Protein AF-A0A0J6JYM8-F1 (afdb_monomer)

Secondary structure (DSSP, 8-state):
--S---PPPTT-EEEEEEGGG-TTSEEEEEEE--SSSPPP-GGG---TTTTTTEEEEE---TTSS--EEEEEE--TT--EEEEEETGGGEEEEEES-BSPPBTTB--B-

Sequence (109 aa):
GWGHQFIPRIGQEVLVDFIEGDIDRPVITGVLYNGSHATPDFSGAGALPANKTLSGIKSKEHQGGQYNELLFDDTPGEVRAKLSSEPGKTQLNQGFLTQPRSNGKAEPR

Radius of gyration: 16.93 Å; Cα contacts (8 Å, |Δi|>4): 180; chains: 1; bounding box: 34×29×48 Å

Solvent-accessible surface area (backbone atoms only — not comparable to full-atom values): 6788 Å² total; per-residue (Å²): 140,87,86,88,87,84,80,90,55,95,90,63,48,64,42,74,46,39,61,96,70,35,84,91,42,70,41,81,79,47,76,54,70,45,96,89,46,63,73,83,42,61,85,81,30,48,42,80,78,48,39,67,49,55,48,74,50,74,58,68,42,84,99,58,88,46,35,40,35,42,40,37,35,66,42,89,97,43,47,28,41,36,4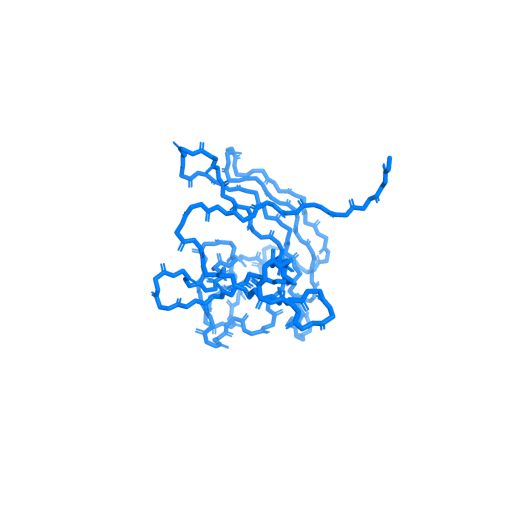2,36,34,54,72,89,67,43,70,52,77,47,72,51,54,52,49,69,48,39,71,63,42,61,52,79,104

pLDDT: mean 95.93, std 2.63, range [81.5, 98.69]

Mean predicted aligned error: 3.26 Å

Foldseek 3Di:
DDDDDDDDDPPWDFDWDAVVRDPVRIDTDGTDADPVRHDDPPPVAAHPPQQVQKDWDWAADDVDGWIWIWIFGRQVPQTKIKTFTRVVTDIDIDGFAFDRDHSNDTHGD

Nearest PDB structures (foldseek):
  3alx-assembly1_A  TM=2.960E-01  e=2.573E+00  Measles morbillivirus
  1rdq-assembly1_E  TM=3.920E-01  e=6.333E+00  Mus musculus

Structure 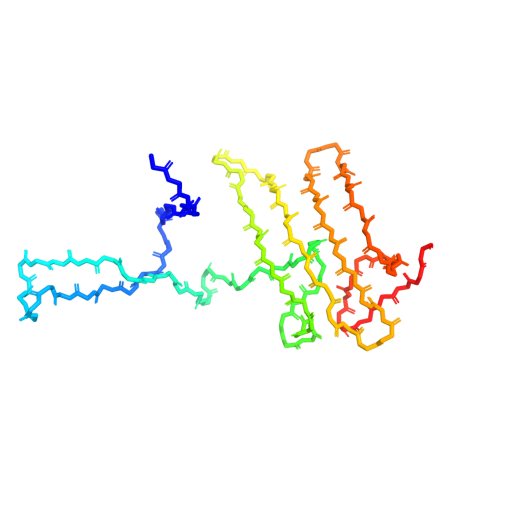(mmCIF, N/CA/C/O backbone):
data_AF-A0A0J6JYM8-F1
#
_entry.id   AF-A0A0J6JYM8-F1
#
loop_
_atom_site.group_PDB
_atom_site.id
_atom_site.type_symbol
_atom_site.label_atom_id
_atom_site.label_alt_id
_atom_site.label_comp_id
_atom_site.label_asym_id
_atom_site.label_entity_id
_atom_site.label_seq_id
_atom_site.pdbx_PDB_ins_code
_atom_site.Cartn_x
_atom_site.Cartn_y
_atom_site.Cartn_z
_atom_site.occupancy
_atom_site.B_iso_or_equiv
_atom_site.auth_seq_id
_atom_site.auth_comp_id
_atom_site.auth_asym_id
_atom_site.auth_atom_id
_atom_site.pdbx_PDB_model_num
ATOM 1 N N . GLY A 1 1 ? -9.375 9.719 -18.866 1.00 81.50 1 GLY A N 1
ATOM 2 C CA . GLY A 1 1 ? -9.301 8.329 -18.371 1.00 81.50 1 GLY A CA 1
ATOM 3 C C . GLY A 1 1 ? -9.860 8.254 -16.962 1.00 81.50 1 GLY A C 1
ATOM 4 O O . GLY A 1 1 ? -10.151 9.299 -16.395 1.00 81.50 1 GLY A O 1
ATOM 5 N N . TRP A 1 2 ? -10.018 7.048 -16.421 1.00 91.56 2 TRP A N 1
ATOM 6 C CA . TRP A 1 2 ? -10.512 6.752 -15.068 1.00 91.56 2 TRP A CA 1
ATOM 7 C C . TRP A 1 2 ? -9.735 5.543 -14.509 1.00 91.56 2 TRP A C 1
ATOM 9 O O . TRP A 1 2 ? -9.230 4.748 -15.299 1.00 91.56 2 TRP A O 1
ATOM 19 N N . GLY A 1 3 ? -9.596 5.414 -13.184 1.00 92.88 3 GLY A N 1
ATOM 20 C CA . GLY A 1 3 ? -8.859 4.310 -12.546 1.00 92.88 3 GLY A CA 1
ATOM 21 C C . GLY A 1 3 ? -8.100 4.725 -11.280 1.00 92.88 3 GLY A C 1
ATOM 22 O O . GLY A 1 3 ? -8.289 5.829 -10.772 1.00 92.88 3 GLY A O 1
ATOM 23 N N . HIS A 1 4 ? -7.237 3.836 -10.780 1.00 92.19 4 HIS A N 1
ATOM 24 C CA . HIS A 1 4 ? -6.276 4.127 -9.712 1.00 92.19 4 HIS A CA 1
ATOM 25 C C . HIS A 1 4 ? -4.884 4.354 -10.317 1.00 92.19 4 HIS A C 1
ATOM 27 O O . HIS A 1 4 ? -4.530 3.719 -11.307 1.00 92.19 4 HIS A O 1
ATOM 33 N N . GLN A 1 5 ? -4.089 5.249 -9.729 1.00 94.19 5 GLN A N 1
ATOM 34 C CA . GLN A 1 5 ? -2.730 5.527 -10.189 1.00 94.19 5 GLN A CA 1
ATOM 35 C C . GLN A 1 5 ? -1.789 5.662 -8.993 1.00 94.19 5 GLN A C 1
ATOM 37 O O . GLN A 1 5 ? -1.984 6.519 -8.132 1.00 94.19 5 GLN A O 1
ATOM 42 N N . PHE A 1 6 ? -0.740 4.842 -8.980 1.00 92.19 6 PHE A N 1
ATOM 43 C CA . PHE A 1 6 ? 0.376 4.941 -8.045 1.00 92.19 6 PHE A CA 1
ATOM 44 C C . PHE A 1 6 ? 1.668 5.074 -8.840 1.00 92.19 6 PHE A C 1
ATOM 46 O O . PHE A 1 6 ? 1.929 4.284 -9.742 1.00 92.19 6 PHE A O 1
ATOM 53 N N . ILE A 1 7 ? 2.468 6.085 -8.510 1.00 95.50 7 ILE A N 1
ATOM 54 C CA . ILE A 1 7 ? 3.778 6.305 -9.126 1.00 95.50 7 ILE A CA 1
ATOM 55 C C . ILE A 1 7 ? 4.836 5.797 -8.138 1.00 95.50 7 ILE A C 1
ATOM 57 O O . ILE A 1 7 ? 4.878 6.319 -7.016 1.00 95.50 7 ILE A O 1
ATOM 61 N N . PRO A 1 8 ? 5.675 4.810 -8.514 1.00 96.44 8 PRO A N 1
ATOM 62 C CA . PRO A 1 8 ? 6.805 4.389 -7.692 1.00 96.44 8 PRO A CA 1
ATOM 63 C C . PRO A 1 8 ? 7.713 5.575 -7.345 1.00 96.44 8 PRO A C 1
ATOM 65 O O . PRO A 1 8 ? 7.975 6.447 -8.174 1.00 96.44 8 PRO A O 1
ATOM 68 N N . ARG A 1 9 ? 8.192 5.626 -6.103 1.00 95.94 9 ARG A N 1
ATOM 69 C CA . ARG A 1 9 ? 9.094 6.667 -5.597 1.00 95.94 9 ARG A CA 1
ATOM 70 C C . ARG A 1 9 ? 10.529 6.163 -5.546 1.00 95.94 9 ARG A C 1
ATOM 72 O O . ARG A 1 9 ? 10.774 4.971 -5.379 1.00 95.94 9 ARG A O 1
ATOM 79 N N . ILE A 1 10 ? 11.474 7.101 -5.631 1.00 96.25 10 ILE A N 1
ATOM 80 C CA . ILE A 1 10 ? 12.912 6.826 -5.520 1.00 96.25 10 ILE A CA 1
ATOM 81 C C . ILE A 1 10 ? 13.188 5.997 -4.258 1.00 96.25 10 ILE A C 1
ATOM 83 O O . ILE A 1 10 ? 12.734 6.350 -3.170 1.00 96.25 10 ILE A O 1
ATOM 87 N N . GLY A 1 11 ? 13.937 4.907 -4.431 1.00 95.94 11 GLY A N 1
ATOM 88 C CA . GLY A 1 11 ? 14.309 3.970 -3.372 1.00 95.94 11 GLY A CA 1
ATOM 89 C C . GLY A 1 11 ? 13.398 2.747 -3.255 1.00 95.94 11 GLY A C 1
ATOM 90 O O . GLY A 1 11 ? 13.844 1.739 -2.712 1.00 95.94 11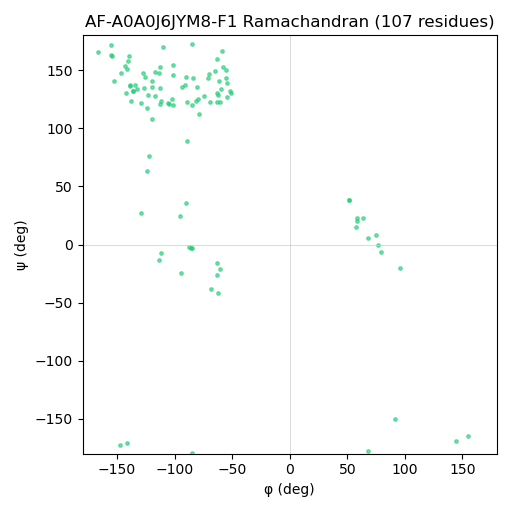 GLY A O 1
ATOM 91 N N . GLN A 1 12 ? 12.168 2.792 -3.781 1.00 97.62 12 GLN A N 1
ATOM 92 C CA . GLN A 1 12 ? 11.268 1.637 -3.741 1.00 97.62 12 GLN A CA 1
ATOM 93 C C . GLN A 1 12 ? 11.739 0.525 -4.681 1.00 97.62 12 GLN A C 1
ATOM 95 O O . GLN A 1 12 ? 12.224 0.788 -5.781 1.00 97.62 12 GLN A O 1
ATOM 100 N N . GLU A 1 13 ? 11.550 -0.720 -4.250 1.00 98.38 13 GLU A N 1
ATOM 101 C CA . GLU A 1 13 ? 11.809 -1.897 -5.075 1.00 98.38 13 GLU A CA 1
ATOM 102 C C . GLU A 1 13 ? 10.633 -2.149 -6.018 1.00 98.38 13 GLU A C 1
ATOM 104 O O . GLU A 1 13 ? 9.467 -2.075 -5.617 1.00 98.38 13 GLU A O 1
ATOM 109 N N . VAL A 1 14 ? 10.942 -2.435 -7.281 1.00 98.31 14 VAL A N 1
ATOM 110 C CA . VAL A 1 14 ? 9.953 -2.651 -8.337 1.00 98.31 14 VAL A CA 1
ATOM 111 C C . VAL A 1 14 ? 10.199 -3.971 -9.048 1.00 98.31 14 VAL A C 1
ATOM 113 O O . VAL A 1 14 ? 11.342 -4.391 -9.221 1.00 98.31 14 VAL A O 1
ATOM 116 N N . LEU A 1 15 ? 9.114 -4.597 -9.496 1.00 98.12 15 LEU A N 1
ATOM 117 C CA . LEU A 1 15 ? 9.171 -5.707 -10.435 1.00 98.12 15 LEU A CA 1
ATOM 118 C C . LEU A 1 15 ? 9.239 -5.134 -11.854 1.00 98.12 15 LEU A C 1
ATOM 120 O O . LEU A 1 15 ? 8.339 -4.398 -12.269 1.00 98.12 15 LEU A O 1
ATOM 124 N N . VAL A 1 16 ? 10.309 -5.466 -12.575 1.00 98.31 16 VAL A N 1
ATOM 125 C CA . VAL A 1 16 ? 10.473 -5.143 -13.995 1.00 98.31 16 VAL A CA 1
ATOM 126 C C . VAL A 1 16 ? 10.192 -6.399 -14.804 1.00 98.31 16 VAL A C 1
ATOM 128 O O . VAL A 1 16 ? 10.803 -7.439 -14.569 1.00 98.31 16 VAL A O 1
ATOM 131 N N . ASP A 1 17 ? 9.264 -6.278 -15.740 1.00 98.44 17 ASP A N 1
ATOM 132 C CA . ASP A 1 17 ? 8.989 -7.265 -16.777 1.00 98.44 17 ASP A CA 1
ATOM 133 C C . ASP A 1 17 ? 9.427 -6.710 -18.139 1.00 98.44 17 ASP A C 1
ATOM 135 O O . ASP A 1 17 ? 9.761 -5.529 -18.262 1.00 98.44 17 ASP A O 1
ATOM 139 N N . PHE A 1 18 ? 9.432 -7.547 -19.167 1.00 98.69 18 PHE A N 1
ATOM 140 C CA . PHE A 1 18 ? 9.929 -7.215 -20.496 1.00 98.69 18 PHE A CA 1
ATOM 141 C C . PHE A 1 18 ? 8.883 -7.576 -21.546 1.00 98.69 18 PHE A C 1
ATOM 143 O O . PHE A 1 18 ? 8.450 -8.725 -21.645 1.00 98.69 18 PHE A O 1
ATOM 150 N N . ILE A 1 19 ? 8.451 -6.591 -22.337 1.00 98.44 19 ILE A N 1
ATOM 151 C CA . ILE A 1 19 ? 7.394 -6.798 -23.335 1.00 98.44 19 ILE A CA 1
ATOM 152 C C . ILE A 1 19 ? 7.886 -7.811 -24.373 1.00 98.44 19 ILE A C 1
ATOM 154 O O . ILE A 1 19 ? 8.917 -7.596 -25.000 1.00 98.44 19 ILE A O 1
ATOM 158 N N . GLU A 1 20 ? 7.146 -8.913 -24.548 1.00 98.06 20 GLU A N 1
ATOM 159 C CA . GLU A 1 20 ? 7.525 -10.037 -25.429 1.00 98.06 20 GLU A CA 1
ATOM 160 C C . GLU A 1 20 ? 8.879 -10.684 -25.058 1.00 98.06 20 GLU A C 1
ATOM 162 O O . GLU A 1 20 ? 9.487 -11.371 -25.874 1.00 98.06 20 GLU A O 1
ATOM 167 N N . GLY A 1 21 ? 9.348 -10.488 -23.819 1.00 97.81 21 GLY A N 1
ATOM 168 C CA . GLY A 1 21 ? 10.653 -10.964 -23.352 1.00 97.81 21 GLY A CA 1
ATOM 169 C C . GLY A 1 21 ? 11.847 -10.156 -23.873 1.00 97.81 21 GLY A C 1
ATOM 170 O O . GLY A 1 21 ? 12.987 -10.571 -23.669 1.00 97.81 21 GLY A O 1
ATOM 171 N N . ASP A 1 22 ? 11.609 -9.022 -24.536 1.00 98.44 22 ASP A N 1
ATOM 172 C CA . ASP A 1 22 ? 12.657 -8.153 -25.068 1.00 98.44 22 ASP A CA 1
ATOM 173 C C . ASP A 1 22 ? 13.271 -7.286 -23.958 1.00 98.44 22 ASP A C 1
ATOM 175 O O . ASP A 1 22 ? 12.620 -6.387 -23.415 1.00 98.44 22 ASP A O 1
ATOM 179 N N . ILE A 1 23 ? 14.543 -7.545 -23.635 1.00 98.06 23 ILE A N 1
ATOM 180 C CA . ILE A 1 23 ? 15.276 -6.851 -22.566 1.00 98.06 23 ILE A CA 1
ATOM 181 C C . ILE A 1 23 ? 15.399 -5.338 -22.797 1.00 98.06 23 ILE A C 1
ATOM 183 O O . ILE A 1 23 ? 15.569 -4.586 -21.836 1.00 98.06 23 ILE A O 1
ATOM 187 N N . ASP A 1 24 ? 15.253 -4.885 -24.044 1.00 98.44 24 ASP A N 1
ATOM 188 C CA . ASP A 1 24 ? 15.301 -3.471 -24.413 1.00 98.44 24 ASP A CA 1
ATOM 189 C C . ASP A 1 24 ? 13.939 -2.769 -24.239 1.00 98.44 24 ASP A C 1
ATOM 191 O O . ASP A 1 24 ? 13.825 -1.552 -24.420 1.00 98.44 24 ASP A O 1
ATOM 195 N N . ARG A 1 25 ? 12.890 -3.507 -23.846 1.00 98.44 25 ARG A N 1
ATOM 196 C CA . ARG A 1 25 ? 11.521 -2.999 -23.644 1.00 98.44 25 ARG A CA 1
ATOM 197 C C . ARG A 1 25 ? 11.006 -3.286 -22.225 1.00 98.44 25 ARG A C 1
ATOM 199 O O . ARG A 1 25 ? 10.009 -4.001 -22.066 1.00 98.44 25 ARG A O 1
ATOM 206 N N . PRO A 1 26 ? 11.646 -2.725 -21.183 1.00 98.44 26 PRO A N 1
ATOM 207 C CA . PRO A 1 26 ? 11.231 -2.937 -19.803 1.00 98.44 26 PRO A CA 1
ATOM 208 C C . PRO A 1 26 ? 9.899 -2.242 -19.483 1.00 98.44 26 PRO A C 1
ATOM 210 O O . PRO A 1 26 ? 9.611 -1.140 -19.957 1.00 98.44 26 PRO A O 1
ATOM 213 N N . VAL A 1 27 ? 9.115 -2.854 -18.599 1.00 98.06 27 VAL A N 1
ATOM 214 C CA . VAL A 1 27 ? 7.880 -2.307 -18.032 1.00 98.06 27 VAL A CA 1
ATOM 215 C C . VAL A 1 27 ? 7.805 -2.613 -16.537 1.00 98.06 27 VAL A C 1
ATOM 217 O O . VAL A 1 27 ? 8.093 -3.720 -16.095 1.00 98.06 27 VAL A O 1
ATOM 220 N N . ILE A 1 28 ? 7.412 -1.624 -15.732 1.00 97.88 28 ILE A N 1
ATOM 221 C CA . ILE A 1 28 ? 7.177 -1.832 -14.298 1.00 97.88 28 ILE A CA 1
ATOM 222 C C . ILE A 1 28 ? 5.785 -2.433 -14.112 1.00 97.88 28 ILE A C 1
ATOM 224 O O . ILE A 1 28 ? 4.792 -1.832 -14.523 1.00 97.88 28 ILE A O 1
ATOM 228 N N . THR A 1 29 ? 5.710 -3.588 -13.455 1.00 96.62 29 THR A N 1
ATOM 229 C CA . THR A 1 29 ? 4.456 -4.335 -13.241 1.00 96.62 29 THR A CA 1
ATOM 230 C C . THR A 1 29 ? 4.030 -4.397 -11.776 1.00 96.62 29 THR A C 1
ATOM 232 O O . THR A 1 29 ? 2.877 -4.711 -11.485 1.00 96.62 29 THR A O 1
ATOM 235 N N . GLY A 1 30 ? 4.917 -4.046 -10.840 1.00 96.19 30 GLY A N 1
ATOM 236 C CA . GLY A 1 30 ? 4.601 -4.031 -9.414 1.00 96.19 30 GLY A CA 1
ATOM 237 C C . GLY A 1 30 ? 5.628 -3.294 -8.559 1.00 96.19 30 GLY A C 1
ATOM 238 O O . GLY A 1 30 ? 6.741 -3.012 -8.999 1.00 96.19 30 GLY A O 1
ATOM 239 N N . VAL A 1 31 ? 5.240 -2.998 -7.318 1.00 96.94 31 VAL A N 1
ATOM 240 C CA . VAL A 1 31 ? 6.100 -2.437 -6.264 1.00 96.94 31 VAL A CA 1
ATOM 241 C C . VAL A 1 31 ? 6.118 -3.423 -5.101 1.00 96.94 31 VAL A C 1
ATOM 243 O O . VAL A 1 31 ? 5.066 -3.940 -4.721 1.00 96.94 31 VAL A O 1
ATOM 246 N N . LEU A 1 32 ? 7.297 -3.682 -4.545 1.00 97.06 32 LEU A N 1
ATOM 247 C CA . LEU A 1 32 ? 7.511 -4.676 -3.497 1.00 97.06 32 LEU A CA 1
ATOM 248 C C . LEU A 1 32 ? 7.912 -4.010 -2.176 1.00 97.06 32 LEU A C 1
ATOM 250 O O . LEU A 1 32 ? 8.584 -2.977 -2.152 1.00 97.06 32 LEU A O 1
ATOM 254 N N . TYR A 1 33 ? 7.499 -4.630 -1.070 1.00 96.94 33 TYR A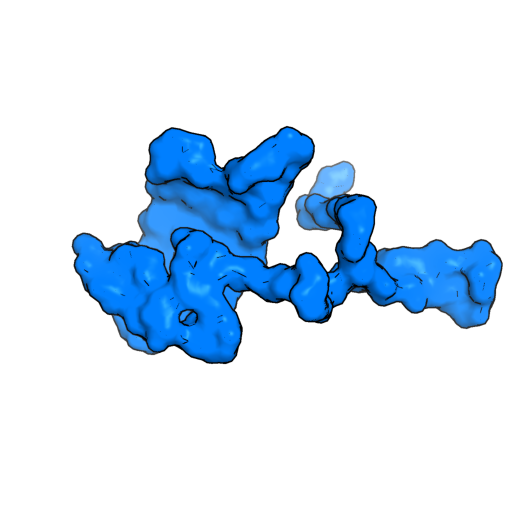 N 1
ATOM 255 C CA . TYR A 1 33 ? 7.999 -4.306 0.264 1.00 96.94 33 TYR A CA 1
ATOM 256 C C . TYR A 1 33 ? 9.219 -5.171 0.587 1.00 96.94 33 TYR A C 1
ATO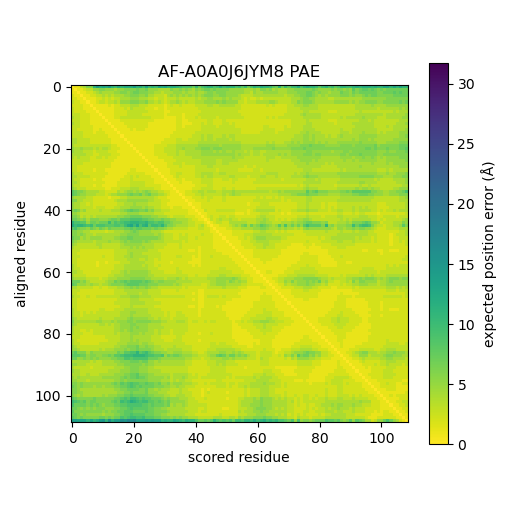M 258 O O . TYR A 1 33 ? 9.264 -6.347 0.232 1.00 96.94 33 TYR A O 1
ATOM 266 N N . ASN A 1 34 ? 10.187 -4.599 1.297 1.00 96.88 34 ASN A N 1
ATOM 267 C CA . ASN A 1 34 ? 11.430 -5.260 1.692 1.00 96.88 34 ASN A CA 1
ATOM 268 C C . ASN A 1 34 ? 11.925 -4.737 3.056 1.00 96.88 34 ASN A C 1
ATOM 270 O O . ASN A 1 34 ? 11.233 -3.975 3.729 1.00 96.88 34 ASN A O 1
ATOM 274 N N . GLY A 1 35 ? 13.128 -5.134 3.485 1.00 94.19 35 GLY A N 1
ATOM 275 C CA . GLY A 1 35 ? 13.681 -4.739 4.790 1.00 94.19 35 GLY A CA 1
ATOM 276 C C . GLY A 1 35 ? 13.927 -3.232 4.965 1.00 94.19 35 GLY A C 1
ATOM 277 O O . GLY A 1 35 ? 13.886 -2.738 6.089 1.00 94.19 35 GLY A O 1
ATOM 278 N N . SER A 1 36 ? 14.153 -2.489 3.879 1.00 94.50 36 SER A N 1
ATOM 279 C CA . SER A 1 36 ? 14.326 -1.027 3.906 1.00 94.50 36 SER A CA 1
ATOM 280 C C . SER A 1 36 ? 13.023 -0.268 3.631 1.00 94.50 36 SER A C 1
ATOM 282 O O . SER A 1 36 ? 12.872 0.871 4.064 1.00 94.50 36 SER A O 1
ATOM 284 N N . HIS A 1 37 ? 12.075 -0.900 2.938 1.00 94.25 37 HIS A N 1
ATOM 285 C CA . HIS A 1 37 ? 10.739 -0.391 2.637 1.00 94.25 37 HIS A CA 1
ATOM 286 C C . HIS A 1 37 ? 9.700 -1.369 3.178 1.00 94.25 37 HIS A C 1
ATOM 288 O O . HIS A 1 37 ? 9.117 -2.154 2.431 1.00 94.25 37 HIS A O 1
ATOM 294 N N . ALA A 1 38 ? 9.504 -1.338 4.496 1.00 94.31 38 ALA A N 1
ATOM 295 C CA . ALA A 1 38 ? 8.587 -2.238 5.181 1.00 94.31 38 ALA A CA 1
ATOM 296 C C . ALA A 1 38 ? 7.127 -2.032 4.742 1.00 94.31 38 ALA A C 1
ATOM 298 O O . ALA A 1 38 ? 6.740 -0.975 4.233 1.00 94.31 38 ALA A O 1
ATOM 299 N N . THR A 1 39 ? 6.306 -3.054 4.980 1.00 95.44 39 THR A N 1
ATOM 300 C CA . THR A 1 39 ? 4.853 -2.989 4.786 1.00 95.44 39 THR A CA 1
ATOM 301 C C . THR A 1 39 ? 4.225 -1.865 5.619 1.00 95.44 39 THR A C 1
ATOM 303 O O . THR A 1 39 ? 4.750 -1.557 6.691 1.00 95.44 39 THR A O 1
ATOM 306 N N . PRO A 1 40 ? 3.080 -1.295 5.202 1.00 94.00 40 PRO A N 1
ATOM 307 C CA . PRO A 1 40 ? 2.435 -0.211 5.929 1.00 94.00 40 PRO A CA 1
ATOM 308 C C . PRO A 1 40 ? 2.044 -0.609 7.355 1.00 94.00 40 PRO A C 1
ATOM 310 O O . PRO A 1 40 ? 1.411 -1.639 7.585 1.00 94.00 40 PRO A O 1
ATOM 313 N N . ASP A 1 41 ? 2.364 0.261 8.303 1.00 93.25 41 ASP A N 1
ATOM 314 C CA . ASP A 1 41 ? 1.847 0.265 9.666 1.00 93.25 41 ASP A CA 1
ATOM 315 C C . ASP A 1 41 ? 0.562 1.109 9.719 1.00 93.25 41 ASP A C 1
ATOM 317 O O . ASP A 1 41 ? 0.576 2.333 9.902 1.00 93.25 41 ASP A O 1
ATOM 321 N N . PHE A 1 42 ? -0.589 0.481 9.486 1.00 95.62 42 PHE A N 1
ATOM 322 C CA . PHE A 1 42 ? -1.847 1.225 9.458 1.00 95.62 42 PHE A CA 1
ATOM 323 C C . PHE A 1 42 ? -2.144 1.906 10.800 1.00 95.62 42 PHE A C 1
ATOM 325 O O . PHE A 1 42 ? -1.899 1.356 11.871 1.00 95.62 42 PHE A O 1
ATOM 332 N N . SER A 1 43 ? -2.676 3.128 10.747 1.00 92.44 43 SER A N 1
ATOM 333 C CA . SER A 1 43 ? -2.906 4.002 11.907 1.00 92.44 43 SER A CA 1
ATOM 334 C C . SER A 1 43 ? -1.654 4.332 12.736 1.00 92.44 43 SER A C 1
ATOM 336 O O . SER A 1 43 ? -1.790 4.799 13.866 1.00 92.44 43 SER A O 1
ATOM 338 N N . GLY A 1 44 ? -0.449 4.077 12.208 1.00 91.19 44 GLY A N 1
ATOM 339 C CA . GLY A 1 44 ? 0.812 4.267 12.933 1.00 91.19 44 GLY A CA 1
ATOM 340 C C . GLY A 1 44 ? 0.956 3.359 14.159 1.00 91.19 44 GLY A C 1
ATOM 341 O O . GLY A 1 44 ? 1.664 3.713 15.100 1.00 91.19 44 GLY A O 1
ATOM 342 N N . ALA A 1 45 ? 0.238 2.229 14.192 1.00 91.19 45 ALA A N 1
ATOM 343 C CA . ALA A 1 45 ? 0.208 1.321 15.330 1.00 91.19 45 ALA A CA 1
ATOM 344 C C . ALA A 1 45 ? 0.309 -0.143 14.883 1.00 91.19 45 ALA A C 1
ATOM 346 O O . ALA A 1 45 ? -0.430 -0.606 14.016 1.00 91.19 45 ALA A O 1
ATOM 347 N N . GLY A 1 46 ? 1.201 -0.887 15.540 1.00 88.75 46 GLY A N 1
ATOM 348 C CA . GLY A 1 46 ? 1.436 -2.300 15.260 1.00 88.75 46 GLY A CA 1
ATOM 349 C C . GLY A 1 46 ? 2.075 -2.562 13.893 1.00 88.75 46 GLY A C 1
ATOM 350 O O . GLY A 1 46 ? 2.425 -1.654 13.146 1.00 88.75 46 GLY A O 1
ATOM 351 N N . ALA A 1 47 ? 2.260 -3.842 13.586 1.00 92.94 47 ALA A N 1
ATOM 352 C CA . ALA A 1 47 ? 2.855 -4.304 12.340 1.00 92.94 47 ALA A CA 1
ATOM 353 C C . ALA A 1 47 ? 2.390 -5.732 12.026 1.00 92.94 47 ALA A C 1
ATOM 355 O O . ALA A 1 47 ? 1.754 -6.409 12.847 1.00 92.94 47 ALA A O 1
ATOM 356 N N . LEU A 1 48 ? 2.729 -6.211 10.833 1.00 94.69 48 LEU A N 1
ATOM 357 C CA . LEU A 1 48 ? 2.643 -7.633 10.522 1.00 94.69 48 LEU A CA 1
ATOM 358 C C . LEU A 1 48 ? 3.635 -8.440 11.387 1.00 94.69 48 LEU A C 1
ATOM 360 O O . LEU A 1 48 ? 4.685 -7.920 11.762 1.00 94.69 48 LEU A O 1
ATOM 364 N N . PRO A 1 49 ? 3.317 -9.707 11.718 1.00 95.56 49 PRO A N 1
ATOM 365 C CA . PRO A 1 49 ? 2.1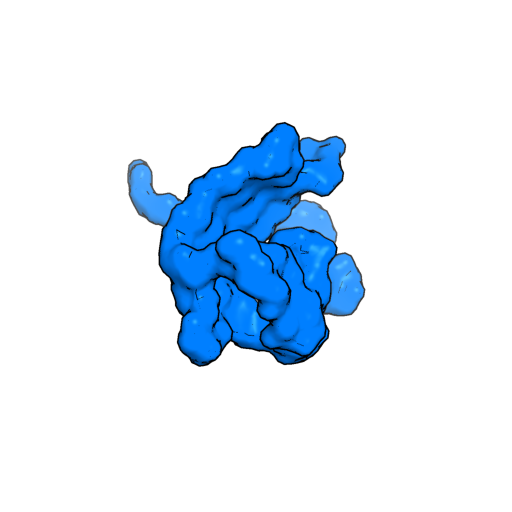13 -10.450 11.327 1.00 95.56 49 PRO A CA 1
ATOM 366 C C . PRO A 1 49 ? 0.905 -10.216 12.250 1.00 95.56 49 PRO A C 1
ATOM 368 O O . PRO A 1 49 ? -0.168 -10.763 12.005 1.00 95.56 49 PRO A O 1
ATOM 371 N N . ALA A 1 50 ? 1.053 -9.444 13.327 1.00 95.56 50 ALA A N 1
ATOM 372 C CA . ALA A 1 50 ? 0.010 -9.329 14.341 1.00 95.56 50 ALA A CA 1
ATOM 373 C C . ALA A 1 50 ? -1.239 -8.592 13.823 1.00 95.56 50 ALA A C 1
ATOM 375 O O . ALA A 1 50 ? -2.360 -9.022 14.082 1.00 95.56 50 ALA A O 1
ATOM 376 N N . ASN A 1 51 ? -1.051 -7.550 13.010 1.00 95.88 51 ASN A N 1
ATOM 377 C CA . ASN A 1 51 ? -2.130 -6.786 12.374 1.00 95.88 51 ASN A CA 1
ATOM 378 C C . ASN A 1 51 ? -2.540 -7.350 10.996 1.00 95.88 51 ASN A C 1
ATOM 380 O O . ASN A 1 51 ? -2.877 -6.602 10.084 1.00 95.88 51 ASN A O 1
ATOM 384 N N . LYS A 1 52 ? -2.518 -8.677 10.827 1.00 96.62 52 LYS A N 1
ATOM 385 C CA . LYS A 1 52 ? -2.845 -9.358 9.556 1.00 96.62 52 LYS A CA 1
ATOM 386 C C . LYS A 1 52 ? -4.283 -9.167 9.054 1.00 96.62 52 LYS A C 1
ATOM 388 O O . LYS A 1 52 ? -4.561 -9.498 7.910 1.00 96.62 52 LYS A O 1
ATOM 393 N N . THR A 1 53 ? -5.193 -8.702 9.908 1.00 97.12 53 THR A N 1
ATOM 394 C CA . THR A 1 53 ? -6.594 -8.414 9.553 1.00 97.12 53 THR A CA 1
ATOM 395 C C . THR A 1 53 ? -6.788 -6.998 9.015 1.00 97.12 53 THR A C 1
ATOM 397 O O . THR A 1 53 ? -7.903 -6.636 8.655 1.00 97.12 53 THR A O 1
ATOM 400 N N . LEU A 1 54 ? -5.727 -6.187 8.971 1.00 97.75 54 LEU A N 1
ATOM 401 C CA . LEU A 1 54 ? -5.769 -4.839 8.420 1.00 97.75 54 LEU A CA 1
ATOM 402 C C . LEU A 1 54 ? -5.356 -4.853 6.947 1.00 97.75 54 LEU A C 1
ATOM 404 O O . LEU A 1 54 ? -4.341 -5.449 6.584 1.00 97.75 54 LEU A O 1
ATOM 408 N N . SER A 1 55 ? -6.103 -4.139 6.112 1.00 97.88 55 SER A N 1
ATOM 409 C CA . SER A 1 55 ? -5.788 -3.932 4.697 1.00 97.88 55 SER A CA 1
ATOM 410 C C . SER A 1 55 ? -6.110 -2.499 4.275 1.00 97.88 55 SER A C 1
ATOM 412 O O . SER A 1 55 ? -6.890 -1.811 4.929 1.00 97.88 55 SER A O 1
ATOM 414 N N . GLY A 1 56 ? -5.499 -1.997 3.200 1.00 97.06 56 GLY A N 1
ATOM 415 C CA . GLY A 1 56 ? -5.766 -0.627 2.772 1.00 97.06 56 GLY A CA 1
ATOM 416 C C . GLY A 1 56 ? -4.664 0.036 1.963 1.00 97.06 56 GLY A C 1
ATOM 417 O O . GLY A 1 56 ? -3.748 -0.608 1.455 1.00 97.06 56 GLY A O 1
ATOM 418 N N . ILE A 1 57 ? -4.770 1.358 1.863 1.00 97.25 57 ILE A N 1
ATOM 419 C CA . ILE A 1 57 ? -3.845 2.237 1.151 1.00 97.25 57 ILE A CA 1
ATOM 420 C C . ILE A 1 57 ? -3.361 3.291 2.143 1.00 97.25 57 ILE A C 1
ATOM 422 O O . ILE A 1 57 ? -4.151 4.107 2.612 1.00 97.25 57 ILE A O 1
ATOM 426 N N . LYS A 1 58 ? -2.056 3.314 2.418 1.00 97.12 58 LYS A N 1
ATOM 427 C CA . LYS A 1 58 ? -1.394 4.376 3.185 1.00 97.12 58 LYS A CA 1
ATOM 428 C C . LYS A 1 58 ? -0.457 5.137 2.255 1.00 97.12 58 LYS A C 1
ATOM 430 O O . LYS A 1 58 ? 0.425 4.546 1.635 1.00 97.12 58 LYS A O 1
ATOM 435 N N . SER A 1 59 ? -0.675 6.438 2.114 1.00 96.62 59 SER A N 1
ATOM 436 C CA . SER A 1 59 ? 0.200 7.305 1.330 1.00 96.62 59 SER A CA 1
ATOM 437 C C . SER A 1 59 ? 1.386 7.784 2.172 1.00 96.62 59 SER A C 1
ATOM 439 O O . SER A 1 59 ? 1.537 7.438 3.339 1.00 96.62 59 SER A O 1
ATOM 441 N N . LYS A 1 60 ? 2.250 8.596 1.571 1.00 95.56 60 LYS A N 1
ATOM 442 C CA . LYS A 1 60 ? 3.274 9.360 2.283 1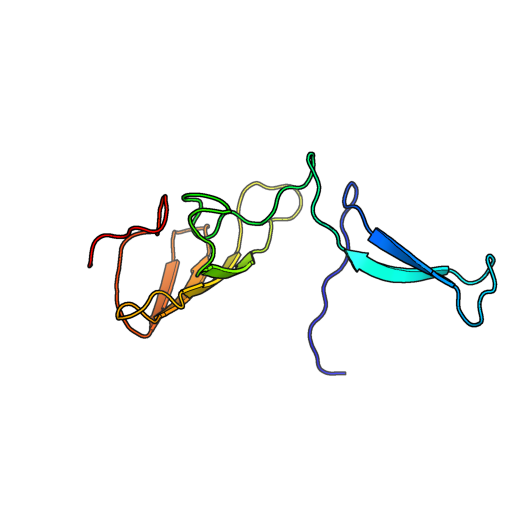.00 95.56 60 LYS A CA 1
ATOM 443 C C . LYS A 1 60 ? 3.330 10.743 1.662 1.00 95.56 60 LYS A C 1
ATOM 445 O O . LYS A 1 60 ? 3.299 10.863 0.436 1.00 95.56 60 LYS A O 1
ATOM 450 N N . GLU A 1 61 ? 3.420 11.782 2.466 1.00 96.88 61 GLU A N 1
ATOM 451 C CA . GLU A 1 61 ? 3.650 13.143 1.999 1.00 96.88 61 GLU A CA 1
ATOM 452 C C . GLU A 1 61 ? 4.923 13.199 1.136 1.00 96.88 61 GLU A C 1
ATOM 454 O O . GLU A 1 61 ? 5.887 12.460 1.356 1.00 96.88 61 GLU A O 1
ATOM 459 N N . HIS A 1 62 ? 4.915 14.012 0.082 1.00 95.50 62 HIS A N 1
ATOM 460 C CA . HIS A 1 62 ? 6.111 14.208 -0.731 1.00 95.50 62 HIS A CA 1
ATOM 461 C C . HIS A 1 62 ? 7.030 15.202 -0.019 1.00 95.50 62 HIS A C 1
ATOM 463 O O . HIS A 1 62 ? 6.590 16.297 0.303 1.00 95.50 62 HIS A O 1
ATOM 469 N N . GLN A 1 63 ? 8.287 14.815 0.229 1.00 94.62 63 GLN A N 1
ATOM 470 C CA . GLN A 1 63 ? 9.269 15.633 0.964 1.00 94.62 63 GLN A CA 1
ATOM 471 C C . GLN A 1 63 ? 8.831 16.023 2.391 1.00 94.62 63 GLN A C 1
ATOM 473 O O . GLN A 1 63 ? 9.348 16.977 2.961 1.00 94.62 63 GLN A O 1
ATOM 478 N N . GLY A 1 64 ? 7.914 15.256 2.987 1.00 95.06 64 GLY A N 1
ATOM 479 C CA . GLY A 1 64 ? 7.418 15.480 4.341 1.00 95.06 64 GLY A CA 1
ATOM 480 C C . GLY A 1 64 ? 7.196 14.181 5.118 1.00 95.06 64 GLY A C 1
ATOM 481 O O . GLY A 1 64 ? 7.619 13.098 4.697 1.00 95.06 64 GLY A O 1
ATOM 482 N N . GLY A 1 65 ? 6.564 14.308 6.284 1.00 93.94 65 GLY A N 1
ATOM 483 C CA . GLY A 1 65 ? 6.385 13.223 7.257 1.00 93.94 65 GLY A CA 1
ATOM 484 C C . GLY A 1 65 ? 4.942 12.747 7.428 1.00 93.94 65 GLY A C 1
ATOM 485 O O . GLY A 1 65 ? 4.711 11.762 8.124 1.00 93.94 65 GLY A O 1
ATOM 486 N N . GLN A 1 66 ? 3.976 13.434 6.821 1.00 96.81 66 GLN A N 1
ATOM 487 C CA . GLN A 1 66 ? 2.551 13.150 6.983 1.00 96.81 66 GLN A CA 1
ATOM 488 C C . GLN A 1 66 ? 2.074 12.042 6.029 1.00 96.81 66 GLN A C 1
ATOM 490 O O . GLN A 1 66 ? 2.806 11.591 5.145 1.00 96.81 66 GLN A O 1
ATOM 495 N N . TYR A 1 67 ? 0.831 11.590 6.186 1.00 97.31 67 TYR A N 1
ATOM 496 C CA . TYR A 1 67 ? 0.207 10.606 5.300 1.00 97.31 67 TYR A CA 1
ATOM 497 C C . TYR A 1 67 ? -1.322 10.724 5.287 1.00 97.31 67 TYR A C 1
ATOM 499 O O . TYR A 1 67 ? -1.925 11.294 6.194 1.00 97.31 67 TYR A O 1
ATOM 507 N N . ASN A 1 68 ? -1.943 10.144 4.260 1.00 97.88 68 ASN A N 1
ATOM 508 C CA . ASN A 1 68 ? -3.373 9.837 4.221 1.00 97.88 68 ASN A CA 1
ATOM 509 C C . ASN A 1 68 ? -3.548 8.318 4.219 1.00 97.88 68 ASN A C 1
ATOM 511 O O . ASN A 1 68 ? -2.676 7.593 3.737 1.00 97.88 68 ASN A O 1
ATOM 515 N N . GLU A 1 69 ? -4.673 7.836 4.728 1.00 97.81 69 GLU A N 1
ATOM 516 C CA . GLU A 1 69 ? -4.934 6.407 4.871 1.00 97.81 69 GLU A CA 1
ATOM 517 C C . GLU A 1 69 ? -6.396 6.069 4.577 1.00 97.81 69 GLU A C 1
ATOM 519 O O . GLU A 1 69 ? -7.301 6.677 5.146 1.00 97.81 69 GLU A O 1
ATOM 524 N N . LEU A 1 70 ? -6.605 5.066 3.725 1.00 98.06 70 LEU A N 1
ATOM 525 C CA . LEU A 1 70 ? -7.827 4.270 3.654 1.00 98.06 70 LEU A CA 1
ATOM 526 C C . LEU A 1 70 ? -7.519 2.913 4.289 1.00 98.06 70 LEU A C 1
ATOM 528 O O . LEU A 1 70 ? -6.621 2.221 3.819 1.00 98.06 70 LEU A O 1
ATOM 532 N N . LEU A 1 71 ? -8.252 2.543 5.331 1.00 98.06 71 LEU A N 1
ATOM 533 C CA . LEU A 1 71 ? -8.050 1.327 6.112 1.00 98.06 71 LEU A CA 1
ATOM 534 C C . LEU A 1 71 ? -9.352 0.529 6.196 1.00 98.06 71 LEU A C 1
ATOM 536 O O . LEU A 1 71 ? -10.398 1.083 6.530 1.00 98.06 71 LEU A O 1
ATOM 540 N N . PHE A 1 72 ? -9.247 -0.774 5.977 1.00 98.44 72 PHE A N 1
ATOM 541 C CA . PHE A 1 72 ? -10.243 -1.786 6.293 1.00 98.44 72 PHE A CA 1
ATOM 542 C C . PHE A 1 72 ? -9.690 -2.683 7.401 1.00 98.44 72 PHE A C 1
ATOM 544 O O . PHE A 1 72 ? -8.527 -3.086 7.371 1.00 98.44 72 PHE A O 1
ATOM 551 N N . ASP A 1 73 ? -10.513 -2.961 8.401 1.00 97.88 73 ASP A N 1
ATOM 552 C CA . ASP A 1 73 ? -10.176 -3.845 9.513 1.00 97.88 73 ASP A CA 1
ATOM 553 C C . ASP A 1 73 ? -11.182 -4.991 9.498 1.00 97.88 73 ASP A C 1
ATOM 555 O O . ASP A 1 73 ? -12.351 -4.785 9.813 1.00 97.88 73 ASP A O 1
ATOM 559 N N . ASP A 1 74 ? -10.726 -6.175 9.100 1.00 98.19 74 ASP A N 1
ATOM 560 C CA . ASP A 1 74 ? -11.545 -7.382 8.943 1.00 98.19 74 ASP A CA 1
ATOM 561 C C . ASP A 1 74 ? -11.492 -8.274 10.193 1.00 98.19 74 ASP A C 1
ATOM 563 O O . ASP A 1 74 ? -11.677 -9.494 10.139 1.00 98.19 74 ASP A O 1
ATOM 567 N N . THR A 1 75 ? -11.192 -7.684 11.351 1.00 97.75 75 THR A N 1
ATOM 568 C CA . THR A 1 75 ? -11.182 -8.415 12.618 1.00 97.75 75 THR A CA 1
ATOM 569 C C . THR A 1 75 ? -12.590 -8.945 12.932 1.00 97.75 75 THR A C 1
ATOM 571 O O . THR A 1 75 ? -13.551 -8.170 12.915 1.00 97.75 75 THR A O 1
ATOM 574 N N . PRO A 1 76 ? -12.752 -10.249 13.239 1.00 97.06 76 PRO A N 1
ATOM 575 C CA . PRO A 1 76 ? -14.059 -10.833 13.532 1.00 97.06 76 PRO A CA 1
ATOM 576 C C . PRO A 1 76 ? -14.789 -10.090 14.656 1.00 97.06 76 PRO A C 1
ATOM 578 O O . PRO A 1 76 ? -14.245 -9.912 15.740 1.00 97.06 76 PRO A O 1
ATOM 581 N N . GLY A 1 77 ? -16.027 -9.667 14.391 1.00 97.00 77 GLY A N 1
ATOM 582 C CA . GLY A 1 77 ? -16.845 -8.901 15.340 1.00 97.00 77 GLY A CA 1
ATOM 583 C C . GLY A 1 77 ? -16.515 -7.405 15.427 1.00 97.00 77 GLY A C 1
ATOM 584 O O . GLY A 1 77 ? -17.263 -6.670 16.061 1.00 97.00 77 GLY A O 1
ATOM 585 N N . GLU A 1 78 ? -15.459 -6.939 14.755 1.00 97.75 78 GLU A N 1
ATOM 586 C CA . GLU A 1 78 ? -14.951 -5.562 14.843 1.00 97.75 78 GLU A CA 1
ATOM 587 C C . GLU A 1 78 ? -14.753 -4.924 13.453 1.00 97.75 78 GLU A C 1
ATOM 589 O O . GLU A 1 78 ? -13.910 -4.042 13.277 1.00 97.75 78 GLU A O 1
ATOM 594 N N . VAL A 1 79 ? -15.524 -5.375 12.455 1.00 98.06 79 VAL A N 1
ATOM 595 C CA . VAL A 1 79 ? -15.373 -4.945 11.057 1.00 98.06 79 VAL A CA 1
ATOM 596 C C . VAL A 1 79 ? -15.647 -3.450 10.899 1.00 98.06 79 VAL A C 1
ATOM 598 O O . VAL A 1 79 ? -16.676 -2.932 11.355 1.00 98.06 79 VAL A O 1
ATOM 601 N N . ARG A 1 80 ? -14.733 -2.748 10.223 1.00 97.81 80 ARG A N 1
ATOM 602 C CA . ARG A 1 80 ? -14.832 -1.302 9.982 1.00 97.81 80 ARG A CA 1
ATOM 603 C C . ARG A 1 80 ? -14.052 -0.841 8.756 1.00 97.81 80 ARG A C 1
ATOM 605 O O . ARG A 1 80 ? -13.125 -1.503 8.296 1.00 97.81 80 ARG A O 1
ATOM 612 N N . ALA A 1 81 ? -14.385 0.364 8.304 1.00 98.38 81 ALA A N 1
ATOM 613 C CA . ALA A 1 81 ? -13.612 1.132 7.339 1.00 98.38 81 ALA A CA 1
ATOM 614 C C . ALA A 1 81 ? -13.294 2.530 7.892 1.00 98.38 81 ALA A C 1
ATOM 616 O O . ALA A 1 81 ? -14.117 3.148 8.577 1.00 98.38 81 ALA A O 1
ATOM 617 N N . LYS A 1 82 ? -12.106 3.047 7.573 1.00 98.00 82 LYS A N 1
ATOM 618 C CA . LYS A 1 82 ? -11.637 4.376 7.975 1.00 98.00 82 LYS A CA 1
ATOM 619 C C . LYS A 1 82 ? -10.965 5.084 6.804 1.00 98.00 82 LYS A C 1
ATOM 621 O O . LYS A 1 82 ? -10.075 4.523 6.176 1.00 98.00 82 LYS A O 1
ATOM 626 N N . LEU A 1 83 ? -11.334 6.341 6.577 1.00 98.38 83 LEU A N 1
ATOM 627 C CA . LEU A 1 83 ? -10.572 7.291 5.766 1.00 98.38 83 LEU A CA 1
ATOM 628 C C . LEU A 1 83 ? -10.024 8.375 6.694 1.00 98.38 83 LEU A C 1
ATOM 630 O O . LEU A 1 83 ? -10.801 9.013 7.403 1.00 98.38 83 LEU A O 1
ATOM 634 N N . SER A 1 84 ? -8.711 8.585 6.711 1.00 97.69 84 SER A N 1
ATOM 635 C CA . SER A 1 84 ? -8.071 9.542 7.618 1.00 97.69 84 SER A CA 1
ATOM 636 C C . SER A 1 84 ? -6.926 10.315 6.981 1.00 97.69 84 SER A C 1
ATOM 638 O O . SER A 1 84 ? -6.206 9.787 6.132 1.00 97.69 84 SER A O 1
ATOM 640 N N . SER A 1 85 ? -6.726 11.533 7.475 1.00 97.75 85 SER A N 1
ATOM 641 C CA . SER A 1 85 ? -5.583 12.388 7.164 1.00 97.75 85 SER A CA 1
ATOM 642 C C . SER A 1 85 ? -4.783 12.632 8.440 1.00 97.75 85 SER A C 1
ATOM 644 O O . SER A 1 85 ? -5.339 13.051 9.459 1.00 97.75 85 SER A O 1
ATOM 646 N N . GLU A 1 86 ? -3.475 12.384 8.387 1.00 95.56 86 GLU A N 1
ATOM 647 C CA . GLU A 1 86 ? -2.572 12.651 9.509 1.00 95.56 86 GLU A CA 1
ATOM 648 C C . GLU A 1 86 ? -2.528 14.152 9.871 1.00 95.56 86 GLU A C 1
ATOM 650 O O . GLU A 1 86 ? -2.642 14.472 11.063 1.00 95.56 86 GLU A O 1
ATOM 655 N N . PRO A 1 87 ? -2.491 15.095 8.899 1.00 94.31 87 PRO A N 1
ATOM 656 C CA . PRO A 1 87 ? -2.638 16.514 9.200 1.00 94.31 87 PRO A CA 1
ATOM 657 C C . PRO A 1 87 ? -3.990 16.795 9.861 1.00 94.31 87 PRO A C 1
ATOM 659 O O . PRO A 1 87 ? -5.051 16.477 9.322 1.00 94.31 87 PRO A O 1
ATOM 662 N N . GLY A 1 88 ? -3.956 17.385 11.056 1.00 92.06 88 GLY A N 1
ATOM 663 C CA . GLY A 1 88 ? -5.163 17.703 11.821 1.00 92.06 88 GLY A CA 1
ATOM 664 C C . GLY A 1 88 ? -5.938 16.487 12.345 1.00 92.06 88 GLY A C 1
ATOM 665 O O . GLY A 1 88 ? -7.003 16.678 12.926 1.00 92.06 88 GLY A O 1
ATOM 666 N N . LYS A 1 89 ? -5.422 15.257 12.170 1.00 93.50 89 LYS A N 1
ATOM 667 C CA . LYS A 1 89 ? -5.989 14.007 12.717 1.00 93.50 89 LYS A CA 1
ATOM 668 C C . LYS A 1 89 ? -7.476 13.813 12.397 1.00 93.50 89 LYS A C 1
ATOM 670 O O . LYS A 1 89 ? -8.255 13.339 13.226 1.00 93.50 89 LYS A O 1
ATOM 675 N N . THR A 1 90 ? -7.879 14.197 11.189 1.00 96.50 90 THR A N 1
ATOM 676 C CA . THR A 1 90 ? -9.275 14.097 10.751 1.00 96.50 90 THR A CA 1
ATOM 677 C C . THR A 1 90 ? -9.573 12.702 10.219 1.00 96.50 90 THR A C 1
ATOM 679 O O . THR A 1 90 ? -8.723 12.062 9.597 1.00 96.50 90 THR A O 1
ATOM 682 N N . GLN A 1 91 ? -10.780 12.203 10.491 1.00 97.00 91 GLN A N 1
ATOM 683 C CA . GLN A 1 91 ? -11.167 10.851 10.104 1.00 97.00 91 GLN A CA 1
ATOM 684 C C . GLN A 1 91 ? -12.674 10.702 9.891 1.00 97.00 91 G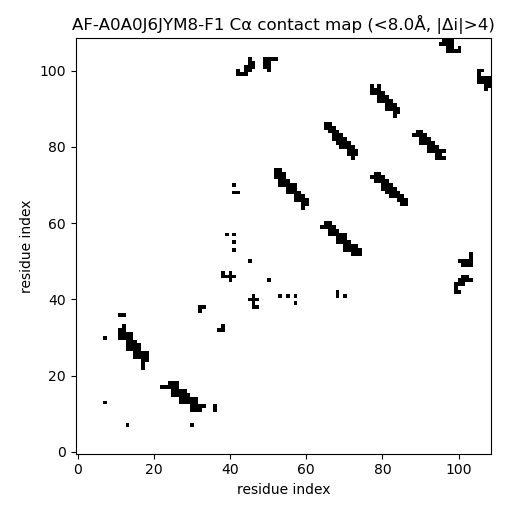LN A C 1
ATOM 686 O O . GLN A 1 91 ? -13.478 11.192 10.683 1.00 97.00 91 GLN A O 1
ATOM 691 N N . LEU A 1 92 ? -13.035 9.942 8.863 1.00 97.88 92 LEU A N 1
ATOM 692 C CA . LEU A 1 92 ? -14.359 9.374 8.652 1.00 97.88 92 LEU A CA 1
ATOM 693 C C . LEU A 1 92 ? -14.285 7.879 8.969 1.00 97.88 92 LEU A C 1
ATOM 695 O O . LEU A 1 92 ? -13.494 7.160 8.364 1.00 97.88 92 LEU A O 1
ATOM 699 N N . ASN A 1 93 ? -15.102 7.417 9.915 1.00 97.75 93 ASN A N 1
ATOM 700 C CA . ASN A 1 93 ? -15.139 6.017 10.344 1.00 97.75 93 ASN A CA 1
ATOM 701 C C . ASN A 1 93 ? -16.527 5.440 10.088 1.00 97.75 93 ASN A C 1
ATOM 703 O O . ASN A 1 93 ? -17.521 6.132 10.306 1.00 97.75 93 ASN A O 1
ATOM 707 N N . GLN A 1 94 ? -16.587 4.190 9.644 1.00 98.00 94 GLN A N 1
ATOM 708 C CA . GLN A 1 94 ? -17.814 3.435 9.398 1.00 98.00 94 GLN A CA 1
ATOM 709 C C . GLN A 1 94 ? -17.661 2.032 9.998 1.00 98.00 94 GLN A C 1
ATOM 711 O O . GLN A 1 94 ? -16.610 1.414 9.836 1.00 98.00 94 GLN A O 1
ATOM 716 N N . GLY A 1 95 ? -18.700 1.520 10.661 1.00 97.62 95 GLY A N 1
ATOM 717 C CA . GLY A 1 95 ? -18.666 0.217 11.339 1.00 97.62 95 GLY A CA 1
ATOM 718 C C . GLY A 1 95 ? -18.231 0.305 12.805 1.00 97.62 95 GLY A C 1
ATOM 719 O O . GLY A 1 95 ? -18.509 1.299 13.478 1.00 97.62 95 GLY A O 1
ATOM 720 N N . PHE A 1 96 ? -17.587 -0.749 13.311 1.00 97.19 96 PHE A N 1
ATOM 721 C CA . PHE A 1 96 ? -17.211 -0.867 14.722 1.00 97.19 96 PHE A CA 1
ATOM 722 C C . PHE A 1 96 ? -16.106 0.137 15.090 1.00 97.19 96 PHE A C 1
ATOM 724 O O . PHE A 1 96 ? -15.044 0.161 14.473 1.00 97.19 96 PHE A O 1
ATOM 731 N N . LEU A 1 97 ? -16.340 1.006 16.076 1.00 96.50 97 LEU A N 1
ATOM 732 C CA . LEU A 1 97 ? -15.378 2.046 16.444 1.00 96.50 97 LEU A CA 1
ATOM 733 C C . LEU A 1 97 ? -14.405 1.523 17.499 1.00 96.50 97 LEU A C 1
ATOM 735 O O . LEU A 1 97 ? -14.808 1.112 18.581 1.00 96.50 97 LEU A O 1
ATOM 739 N N . THR A 1 98 ? -13.112 1.582 17.193 1.00 95.12 98 THR A N 1
ATOM 740 C CA . THR A 1 98 ? -12.040 1.227 18.131 1.00 95.12 98 THR A CA 1
ATOM 741 C C . THR A 1 98 ? -10.878 2.198 18.021 1.00 95.12 98 THR A C 1
ATOM 743 O O . THR A 1 98 ? -10.718 2.908 17.020 1.00 95.12 98 THR A O 1
ATOM 746 N N . GLN A 1 99 ? -10.032 2.201 19.043 1.00 95.12 99 GLN A N 1
ATOM 747 C CA . GLN A 1 99 ? -8.690 2.765 18.976 1.00 95.12 99 GLN A CA 1
ATOM 748 C C . GLN A 1 99 ? -7.845 2.069 17.880 1.00 95.12 99 GLN A C 1
ATOM 750 O O . GLN A 1 99 ? -8.244 1.028 17.340 1.00 95.12 99 GLN A O 1
ATOM 755 N N . PRO A 1 100 ? -6.683 2.628 17.489 1.00 94.81 100 PRO A N 1
ATOM 756 C CA . PRO A 1 100 ? -5.767 1.954 16.572 1.00 94.81 100 PRO A CA 1
ATOM 757 C C . PRO A 1 100 ? -5.428 0.535 17.041 1.00 94.81 100 PRO A C 1
ATOM 759 O O . PRO A 1 100 ? -5.094 0.321 18.207 1.00 94.81 100 PRO A O 1
ATOM 762 N N . ARG A 1 101 ? -5.512 -0.438 16.127 1.00 94.88 101 ARG A N 1
ATOM 763 C CA . ARG A 1 101 ? -5.207 -1.836 16.438 1.00 94.88 101 ARG A CA 1
ATOM 764 C C . ARG A 1 101 ? -3.701 -2.023 16.569 1.00 94.88 101 ARG A C 1
ATOM 766 O O . ARG A 1 101 ? -2.948 -1.676 15.665 1.00 94.88 101 ARG A O 1
ATOM 773 N N . SER A 1 102 ? -3.264 -2.614 17.670 1.00 94.38 102 SER A N 1
ATOM 774 C CA . SER A 1 102 ? -1.866 -2.942 17.923 1.00 94.38 102 SER A CA 1
ATOM 775 C C . SER A 1 102 ? -1.760 -4.374 18.420 1.00 94.38 102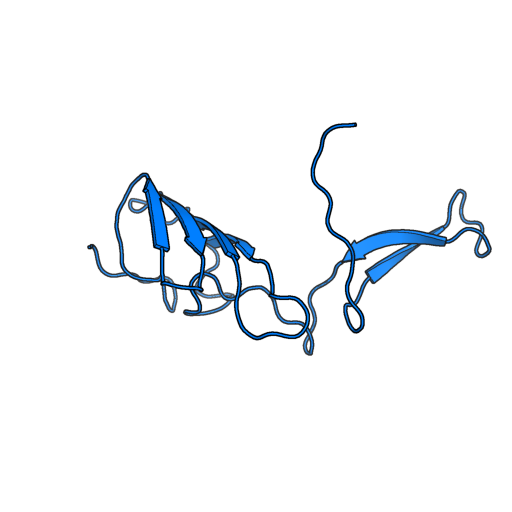 SER A C 1
ATOM 777 O O . SER A 1 102 ? -2.536 -4.813 19.269 1.00 94.38 102 SER A O 1
ATOM 779 N N . ASN A 1 103 ? -0.813 -5.129 17.866 1.00 92.19 103 ASN A N 1
ATOM 780 C CA . ASN A 1 103 ? -0.640 -6.551 18.157 1.00 92.19 103 ASN A CA 1
ATOM 781 C C . ASN A 1 103 ? -1.938 -7.373 17.997 1.00 92.19 103 ASN A C 1
ATOM 783 O O . ASN A 1 103 ? -2.224 -8.263 18.797 1.00 92.19 103 ASN A O 1
ATOM 787 N N . GLY A 1 104 ? -2.746 -7.044 16.981 1.00 92.88 104 GLY A N 1
ATOM 788 C CA . GLY A 1 104 ? -4.031 -7.695 16.703 1.00 92.88 104 GLY A CA 1
ATOM 789 C C . GLY A 1 104 ? -5.190 -7.282 17.621 1.00 92.88 104 GLY A C 1
ATOM 790 O O . GLY A 1 104 ? -6.311 -7.745 17.421 1.00 92.88 104 GLY A O 1
ATOM 791 N N . LYS A 1 105 ? -4.968 -6.393 18.596 1.00 94.88 105 LYS A N 1
ATOM 792 C CA . LYS A 1 105 ? -5.968 -5.975 19.592 1.00 94.88 105 LYS A CA 1
ATOM 793 C C . LYS A 1 105 ? -6.291 -4.490 19.485 1.00 94.88 105 LYS A C 1
ATOM 795 O O . LYS A 1 105 ? -5.421 -3.695 19.138 1.00 94.88 105 LYS A O 1
ATOM 800 N N . ALA A 1 106 ? -7.522 -4.118 19.802 1.00 96.06 106 ALA A N 1
ATOM 801 C CA . ALA A 1 106 ? -7.964 -2.732 19.866 1.00 96.06 106 ALA A CA 1
ATOM 802 C C . ALA A 1 106 ? -9.021 -2.581 20.964 1.00 96.06 106 ALA A C 1
ATOM 804 O O . ALA A 1 106 ? -9.799 -3.502 21.193 1.00 96.06 106 ALA A O 1
ATOM 805 N N . GLU A 1 107 ? -9.063 -1.418 21.608 1.00 96.44 107 GLU A N 1
ATOM 806 C CA . GLU A 1 107 ? -10.114 -1.092 22.577 1.00 96.44 107 GLU A CA 1
ATOM 807 C C . GLU A 1 107 ? -11.282 -0.387 21.875 1.00 96.44 107 GLU A C 1
ATOM 809 O O . GLU A 1 107 ? -11.025 0.498 21.046 1.00 96.44 107 GLU A O 1
ATOM 814 N N . PRO A 1 108 ? -12.546 -0.724 22.190 1.00 94.75 108 PRO A N 1
ATOM 815 C CA . PRO A 1 108 ? -13.710 0.000 21.687 1.00 94.75 108 PRO A CA 1
ATOM 816 C C . PRO A 1 108 ? -13.656 1.499 22.009 1.00 94.75 108 PRO A C 1
ATOM 818 O O . PRO A 1 108 ? -13.072 1.915 23.013 1.00 94.75 108 PRO A O 1
ATOM 821 N N . ARG A 1 109 ? -14.259 2.313 21.139 1.00 86.88 109 ARG A N 1
ATOM 822 C CA . ARG A 1 109 ? -14.356 3.769 21.288 1.00 86.88 109 ARG A CA 1
ATOM 823 C C . ARG A 1 109 ? -15.789 4.222 21.527 1.00 86.88 109 ARG A C 1
ATOM 825 O O . ARG A 1 109 ? -16.692 3.662 20.872 1.00 86.88 109 ARG A O 1
#